Protein AF-A0A2R9VNG1-F1 (afdb_monomer_lite)

Organism: Vibrio parahaemolyticus (NCBI:txid670)

Radius of gyration: 11.71 Å; chains: 1; bounding box: 30×35×21 Å

Foldseek 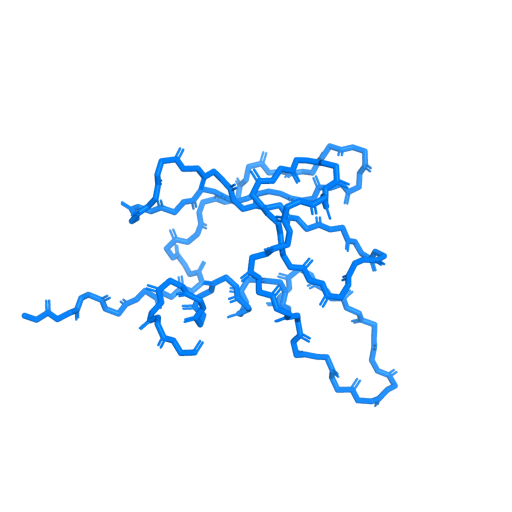3Di:
DPDQDDLVQWAWPDDDPQKTWTDHPVDPFIWIDHQVAQFIASDPVCPHGQWGFDDDPPDGDDPVSHSVRVSCSSSVD

Sequence (77 aa):
MMKVFTMDDLSYRGAHKGVHSWDHPASTTPYYWHPDWLHIAEDALGVHKTADLVVPEGETPTEEHAKEAIVKHINGE

Secondary structure (DSSP, 8-state):
-PPPP-GGG-EEEEEETTEEEEEETTEEEEEEE-TT-SEEESSTTS-SEEEE----TTPPP-HHHHHHHHHHHHHT-

Structure (mmCIF, N/CA/C/O backbone):
data_AF-A0A2R9VNG1-F1
#
_entry.id   AF-A0A2R9VNG1-F1
#
loop_
_atom_site.group_PDB
_atom_site.id
_atom_site.type_symbol
_atom_site.label_atom_id
_atom_site.label_alt_id
_atom_site.label_comp_id
_atom_site.label_asym_id
_atom_site.label_entity_id
_atom_site.label_seq_id
_atom_site.pdbx_PDB_ins_code
_atom_site.Cartn_x
_atom_site.Cartn_y
_atom_site.Cartn_z
_atom_site.occupancy
_atom_site.B_iso_or_equiv
_atom_site.auth_seq_id
_atom_site.auth_comp_id
_atom_site.auth_asym_id
_atom_site.auth_atom_id
_atom_site.pdbx_PDB_model_num
ATOM 1 N N . MET A 1 1 ? 13.799 -21.977 -6.914 1.00 47.34 1 MET A N 1
ATOM 2 C CA . MET A 1 1 ? 13.063 -21.665 -5.675 1.00 47.34 1 MET A CA 1
ATOM 3 C C . MET A 1 1 ? 12.435 -20.299 -5.885 1.00 47.34 1 MET A C 1
ATOM 5 O O . MET A 1 1 ? 13.194 -19.364 -6.109 1.00 47.34 1 MET A O 1
ATOM 9 N N . MET A 1 2 ? 11.107 -20.176 -5.932 1.00 62.69 2 MET A N 1
ATOM 10 C CA . MET A 1 2 ? 10.486 -18.847 -5.847 1.00 62.69 2 MET A CA 1
ATOM 11 C C . MET A 1 2 ? 10.7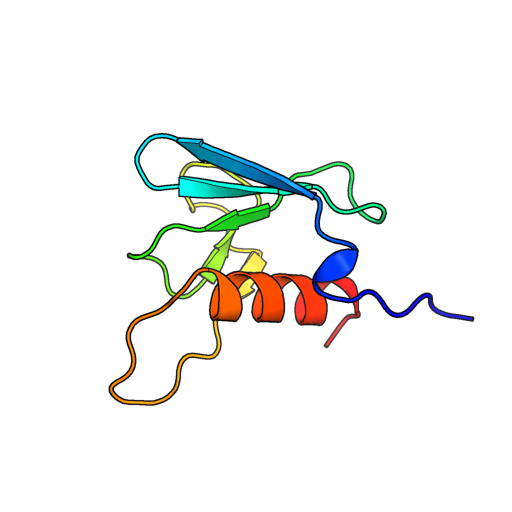33 -18.332 -4.428 1.00 62.69 2 MET A C 1
ATOM 13 O O . MET A 1 2 ? 10.567 -19.086 -3.467 1.00 62.69 2 MET A O 1
ATOM 17 N N . LYS A 1 3 ? 11.251 -17.110 -4.304 1.00 76.38 3 LYS A N 1
ATOM 18 C CA . LYS A 1 3 ? 11.463 -16.488 -2.999 1.00 76.38 3 LYS A CA 1
ATOM 19 C C . LYS A 1 3 ? 10.088 -16.071 -2.485 1.00 76.38 3 LYS A C 1
ATOM 21 O O . LYS A 1 3 ? 9.420 -15.297 -3.155 1.00 76.38 3 LYS A O 1
ATOM 26 N N . VAL A 1 4 ? 9.675 -16.637 -1.355 1.00 85.06 4 VAL A N 1
ATOM 27 C CA . VAL A 1 4 ? 8.462 -16.212 -0.652 1.00 85.06 4 VAL A CA 1
ATOM 28 C C . VAL A 1 4 ? 8.835 -14.995 0.176 1.00 85.06 4 VAL A C 1
ATOM 30 O O . VAL A 1 4 ? 9.793 -15.056 0.950 1.00 85.06 4 VAL A O 1
ATOM 33 N N . PHE A 1 5 ? 8.118 -13.900 -0.029 1.00 89.56 5 PHE A N 1
ATOM 34 C CA . PHE A 1 5 ? 8.303 -12.661 0.709 1.00 89.56 5 PHE A CA 1
ATOM 35 C C . PHE A 1 5 ? 7.304 -12.569 1.856 1.00 89.56 5 PHE A C 1
ATOM 37 O O . PHE A 1 5 ? 6.223 -13.158 1.812 1.00 89.56 5 PHE A O 1
ATOM 44 N N . THR A 1 6 ? 7.685 -11.833 2.891 1.00 92.12 6 THR A N 1
ATOM 45 C CA . THR A 1 6 ? 6.902 -11.625 4.107 1.00 92.12 6 THR A CA 1
ATOM 46 C C . THR A 1 6 ? 6.765 -10.134 4.398 1.00 92.12 6 THR A C 1
ATOM 48 O O . THR A 1 6 ? 7.396 -9.300 3.752 1.00 92.12 6 THR A O 1
ATOM 51 N N . MET A 1 7 ? 5.949 -9.770 5.389 1.00 90.94 7 MET A N 1
ATOM 52 C CA . MET A 1 7 ? 5.794 -8.361 5.773 1.00 90.94 7 MET A CA 1
ATOM 53 C C . MET A 1 7 ? 7.098 -7.746 6.300 1.00 90.94 7 MET A C 1
ATOM 55 O O . MET A 1 7 ? 7.282 -6.540 6.172 1.00 90.94 7 MET A O 1
ATOM 59 N N . ASP A 1 8 ? 8.004 -8.559 6.851 1.00 91.31 8 ASP A N 1
ATOM 60 C CA . ASP A 1 8 ? 9.334 -8.125 7.304 1.00 91.31 8 ASP A CA 1
ATOM 61 C C . ASP A 1 8 ? 10.259 -7.749 6.135 1.00 91.31 8 ASP A C 1
ATOM 63 O O . ASP A 1 8 ? 11.205 -6.984 6.311 1.00 91.31 8 ASP A O 1
ATOM 67 N N . ASP A 1 9 ? 9.979 -8.237 4.921 1.00 92.31 9 ASP A N 1
ATOM 68 C CA . ASP A 1 9 ? 10.718 -7.848 3.717 1.00 92.31 9 ASP A CA 1
ATOM 69 C C . ASP A 1 9 ? 10.295 -6.457 3.196 1.00 92.31 9 ASP A C 1
ATOM 71 O O . ASP A 1 9 ? 10.951 -5.903 2.308 1.00 92.31 9 ASP A O 1
ATOM 75 N N . LEU A 1 10 ? 9.217 -5.871 3.737 1.00 93.12 10 LEU A N 1
ATOM 76 C CA . LEU A 1 10 ? 8.748 -4.535 3.373 1.00 93.12 10 LEU A CA 1
ATOM 77 C C . LEU A 1 10 ? 9.483 -3.458 4.172 1.00 93.12 10 LEU A C 1
ATOM 79 O O . LEU A 1 10 ? 9.359 -3.341 5.391 1.00 93.12 10 LEU A O 1
ATOM 83 N N . SER A 1 11 ? 10.193 -2.589 3.461 1.00 94.69 11 SER A N 1
ATOM 84 C CA . SER A 1 11 ? 10.870 -1.440 4.060 1.00 94.69 11 SER A CA 1
ATOM 85 C C . SER A 1 11 ? 9.914 -0.255 4.128 1.00 94.69 11 SER A C 1
ATOM 87 O O . SER A 1 11 ? 9.633 0.388 3.117 1.00 94.69 11 SER A O 1
ATOM 89 N N . TYR A 1 12 ? 9.390 0.038 5.320 1.00 94.69 12 TYR A N 1
ATOM 90 C CA . TYR A 1 12 ? 8.477 1.164 5.509 1.00 94.69 12 TYR A CA 1
ATOM 91 C C . TYR A 1 12 ? 9.189 2.506 5.312 1.00 94.69 12 TYR A C 1
ATOM 93 O O . TYR A 1 12 ? 10.184 2.801 5.975 1.00 94.69 12 TYR A O 1
ATOM 101 N N . ARG A 1 13 ? 8.648 3.342 4.423 1.00 92.88 13 ARG A N 1
ATOM 102 C CA . ARG A 1 13 ? 9.208 4.658 4.075 1.00 92.88 13 ARG A CA 1
ATOM 103 C C . ARG A 1 13 ? 8.580 5.811 4.855 1.00 92.88 13 ARG A C 1
ATOM 105 O O . ARG A 1 13 ? 9.019 6.952 4.720 1.00 92.88 13 ARG A O 1
ATOM 112 N N . GLY A 1 14 ? 7.551 5.528 5.648 1.00 93.44 14 GLY A N 1
ATOM 113 C CA . GLY A 1 14 ? 6.736 6.535 6.315 1.00 93.44 14 GLY A CA 1
ATOM 114 C C . GLY A 1 14 ? 5.453 6.860 5.553 1.00 93.44 14 GLY A C 1
ATOM 115 O O . GLY A 1 14 ? 5.132 6.264 4.519 1.00 93.44 14 GLY A O 1
ATOM 116 N N . ALA A 1 15 ? 4.733 7.842 6.090 1.00 94.00 15 ALA A N 1
ATOM 117 C CA . ALA A 1 15 ? 3.492 8.347 5.530 1.00 94.00 15 ALA A CA 1
ATOM 118 C C . ALA A 1 15 ? 3.628 9.825 5.156 1.00 94.00 15 ALA A C 1
ATOM 120 O O . ALA A 1 15 ? 4.169 10.630 5.917 1.00 94.00 15 ALA A O 1
ATOM 121 N N . HIS A 1 16 ? 3.097 10.200 3.995 1.00 91.62 16 HIS A N 1
ATOM 122 C CA . HIS A 1 16 ? 3.040 11.584 3.542 1.00 91.62 16 HIS A CA 1
ATOM 123 C C . HIS A 1 16 ? 1.601 11.947 3.179 1.00 91.62 16 HIS A C 1
ATOM 125 O O . HIS A 1 16 ? 1.002 11.337 2.299 1.00 91.62 16 HIS A O 1
ATOM 131 N N . LYS A 1 17 ? 1.041 12.952 3.869 1.00 90.50 17 LYS A N 1
ATOM 132 C CA . LYS A 1 17 ? -0.379 13.344 3.754 1.00 90.50 17 LYS A CA 1
ATOM 133 C C . LYS A 1 17 ? -1.348 12.163 3.950 1.00 90.50 17 LYS A C 1
ATOM 135 O O . LYS A 1 17 ? -2.338 12.067 3.241 1.00 90.50 17 LYS A O 1
ATOM 140 N N . GLY A 1 18 ? -1.030 11.266 4.886 1.00 91.69 18 GLY A N 1
ATOM 141 C CA . GLY A 1 18 ? -1.823 10.065 5.179 1.00 91.69 18 GLY A CA 1
ATOM 142 C C . GLY A 1 18 ? -1.578 8.886 4.234 1.00 91.69 18 GLY A C 1
ATOM 143 O O . GLY A 1 18 ? -2.057 7.794 4.508 1.00 91.69 18 GLY A O 1
ATOM 144 N N . VAL A 1 19 ? -0.817 9.063 3.147 1.00 94.81 19 VAL A N 1
ATOM 145 C CA . VAL A 1 19 ? -0.459 7.966 2.237 1.00 94.81 19 VAL A CA 1
ATOM 146 C C . VAL A 1 19 ? 0.809 7.299 2.755 1.00 94.81 19 VAL A C 1
ATOM 148 O O . VAL A 1 19 ? 1.884 7.902 2.747 1.00 94.81 19 VAL A O 1
ATOM 151 N N . HIS A 1 20 ? 0.671 6.068 3.220 1.00 96.38 20 HIS A N 1
ATOM 152 C CA . HIS A 1 20 ? 1.743 5.186 3.656 1.00 96.38 20 HIS A CA 1
ATOM 153 C C . HIS A 1 20 ? 2.438 4.573 2.446 1.00 96.38 20 HIS A C 1
ATOM 155 O O . HIS A 1 20 ? 1.804 4.336 1.416 1.00 96.38 20 HIS A O 1
ATOM 161 N N . SER A 1 21 ? 3.743 4.321 2.561 1.00 95.31 21 SER A N 1
ATOM 162 C CA . SER A 1 21 ? 4.501 3.705 1.474 1.00 95.31 21 SER A CA 1
ATOM 163 C C . SER A 1 21 ? 5.567 2.724 1.944 1.00 95.31 21 SER A C 1
ATOM 165 O O . SER A 1 21 ? 6.178 2.908 3.001 1.00 95.31 21 SER A O 1
ATOM 167 N N . TRP A 1 22 ? 5.806 1.695 1.132 1.00 95.75 22 TRP A N 1
ATOM 168 C CA . TRP A 1 22 ? 6.786 0.640 1.391 1.00 95.75 22 TRP A CA 1
ATOM 169 C C . TRP A 1 22 ? 7.604 0.338 0.139 1.00 95.75 22 TRP A C 1
ATOM 171 O O . TRP A 1 22 ? 7.056 0.247 -0.958 1.00 95.75 22 TRP A O 1
ATOM 181 N N . ASP A 1 23 ? 8.908 0.146 0.318 1.00 94.12 23 ASP A N 1
ATOM 182 C CA . ASP A 1 23 ? 9.773 -0.460 -0.694 1.00 94.12 23 ASP A CA 1
ATOM 183 C C . ASP A 1 23 ? 9.830 -1.979 -0.488 1.00 94.12 23 ASP A C 1
ATOM 185 O O . ASP A 1 23 ? 9.679 -2.477 0.632 1.00 94.12 23 ASP A O 1
ATOM 189 N N . HIS A 1 24 ? 10.088 -2.720 -1.564 1.00 88.31 24 HIS A N 1
ATOM 190 C CA . HIS A 1 24 ? 10.209 -4.172 -1.522 1.00 88.31 24 HIS A CA 1
ATOM 191 C C . HIS A 1 24 ? 11.374 -4.652 -2.406 1.00 88.31 24 HIS A C 1
ATOM 193 O O . HIS A 1 24 ? 11.502 -4.178 -3.532 1.00 88.31 24 HIS A O 1
ATOM 199 N N . PRO A 1 25 ? 12.203 -5.627 -1.980 1.00 87.25 25 PRO A N 1
ATOM 200 C CA . PRO A 1 25 ? 13.365 -6.093 -2.747 1.00 87.25 25 PRO A CA 1
ATOM 201 C C . PRO A 1 25 ? 13.068 -6.664 -4.144 1.00 87.25 25 PRO A C 1
ATOM 203 O O . PRO A 1 25 ? 13.988 -6.779 -4.949 1.00 87.25 25 PRO A O 1
ATOM 206 N N . ALA A 1 26 ? 11.825 -7.053 -4.439 1.00 82.19 26 ALA A N 1
ATOM 207 C CA . ALA A 1 26 ? 11.432 -7.572 -5.757 1.00 82.19 26 ALA A CA 1
ATOM 208 C C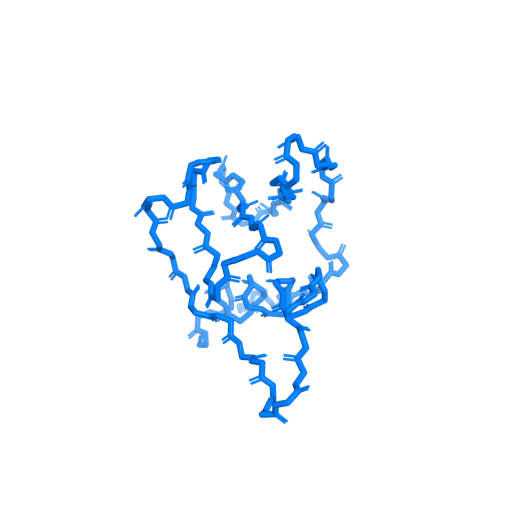 . ALA A 1 26 ? 10.932 -6.510 -6.748 1.00 82.19 26 ALA A C 1
ATOM 210 O O . ALA A 1 26 ? 10.743 -6.844 -7.914 1.00 82.19 26 ALA A O 1
ATOM 211 N N . SER A 1 27 ? 10.709 -5.264 -6.318 1.00 81.06 27 SER A N 1
ATOM 212 C CA . SER A 1 27 ? 10.206 -4.196 -7.189 1.00 81.06 27 SER A CA 1
ATOM 213 C C . SER A 1 27 ? 11.033 -2.926 -7.032 1.00 81.06 27 SER A C 1
ATOM 215 O O . SER A 1 27 ? 11.476 -2.576 -5.944 1.00 81.06 27 SER A O 1
ATOM 217 N N . THR A 1 28 ? 11.235 -2.207 -8.133 1.00 84.75 28 THR A N 1
ATOM 218 C CA . THR A 1 28 ? 11.824 -0.860 -8.107 1.00 84.75 28 THR A CA 1
ATOM 219 C C . THR A 1 28 ? 10.793 0.220 -7.789 1.00 84.75 28 THR A C 1
ATOM 221 O O . THR A 1 28 ? 11.171 1.362 -7.528 1.00 84.75 28 THR A O 1
ATOM 224 N N . THR A 1 29 ? 9.505 -0.122 -7.847 1.00 89.62 29 THR A N 1
ATOM 225 C CA . THR A 1 29 ? 8.397 0.796 -7.592 1.00 89.62 29 THR A CA 1
ATOM 226 C C . THR A 1 29 ? 7.876 0.574 -6.171 1.00 89.62 29 THR A C 1
ATOM 228 O O . THR A 1 29 ? 7.537 -0.562 -5.834 1.00 89.62 29 THR A O 1
ATOM 231 N N . PRO A 1 30 ? 7.814 1.620 -5.329 1.00 93.00 30 PRO A N 1
ATOM 232 C CA . PRO A 1 30 ? 7.193 1.530 -4.015 1.00 93.00 30 PRO A CA 1
ATOM 233 C C . PRO A 1 30 ? 5.687 1.293 -4.120 1.00 93.00 30 PRO A C 1
ATOM 235 O O . PRO A 1 30 ? 5.023 1.786 -5.032 1.00 93.00 30 PRO A O 1
ATOM 238 N N . TYR A 1 31 ? 5.151 0.606 -3.121 1.00 94.94 31 TYR A N 1
ATOM 239 C CA . TYR A 1 31 ? 3.715 0.471 -2.924 1.00 94.94 31 TYR A CA 1
ATOM 240 C C . TYR A 1 31 ? 3.199 1.582 -2.020 1.00 94.94 31 TYR A C 1
ATOM 242 O O . TYR A 1 31 ? 3.872 1.976 -1.065 1.00 94.94 31 TYR A 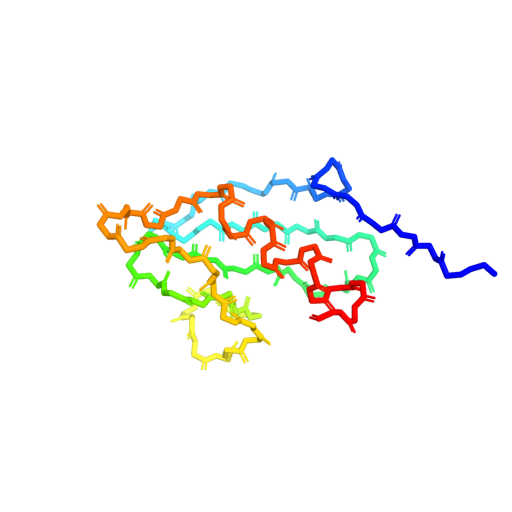O 1
ATOM 250 N N . TYR A 1 32 ? 1.990 2.049 -2.304 1.00 95.75 32 TYR A N 1
ATOM 251 C CA . TYR A 1 32 ? 1.303 3.125 -1.608 1.00 95.75 32 TYR A CA 1
ATOM 252 C C . TYR A 1 32 ? -0.075 2.675 -1.133 1.00 95.75 32 TYR A C 1
ATOM 254 O O . TYR A 1 32 ? -0.772 1.926 -1.819 1.00 95.75 32 TYR A O 1
ATOM 262 N N . TRP A 1 33 ? -0.492 3.175 0.025 1.00 96.75 33 TRP A N 1
ATOM 263 C CA . TRP A 1 33 ? -1.826 2.944 0.571 1.00 96.75 33 TRP A CA 1
ATOM 264 C C . TRP A 1 33 ? -2.263 4.103 1.476 1.00 96.75 33 TRP A C 1
ATOM 266 O O . TRP A 1 33 ? -1.439 4.693 2.169 1.00 96.75 33 TRP A O 1
ATOM 276 N N . HIS A 1 34 ? -3.557 4.416 1.499 1.00 95.81 34 HIS A N 1
ATOM 277 C CA . HIS A 1 34 ? -4.164 5.385 2.416 1.00 95.81 34 HIS A CA 1
ATOM 278 C C . HIS A 1 34 ? -5.244 4.688 3.255 1.00 95.81 34 HIS A C 1
ATOM 280 O O . HIS A 1 34 ? -5.946 3.843 2.705 1.00 95.81 34 HIS A O 1
ATOM 286 N N . PRO A 1 35 ? -5.492 5.095 4.514 1.00 94.00 35 PRO A N 1
ATOM 287 C CA . PRO A 1 35 ? -6.600 4.589 5.338 1.00 94.00 35 PRO A CA 1
ATOM 288 C C . PRO A 1 35 ? -8.004 4.681 4.720 1.00 94.00 35 PRO A C 1
ATOM 290 O O . PRO A 1 35 ? -8.916 3.988 5.151 1.00 94.00 35 PRO A O 1
ATOM 293 N N . ASP A 1 36 ? -8.185 5.518 3.700 1.00 92.81 36 ASP A N 1
ATOM 294 C CA . ASP A 1 36 ? -9.453 5.657 2.967 1.00 92.81 36 ASP A CA 1
ATOM 295 C C . ASP A 1 36 ? -9.513 4.761 1.717 1.00 92.81 36 ASP A C 1
ATOM 297 O O . ASP A 1 36 ? -10.500 4.772 0.982 1.00 92.81 36 ASP A O 1
ATOM 301 N N . TRP A 1 37 ? -8.446 4.012 1.423 1.00 93.12 37 TRP A N 1
ATOM 302 C CA . TRP A 1 37 ? -8.355 3.137 0.259 1.00 93.12 37 TRP A CA 1
ATOM 303 C C . TRP A 1 37 ? -8.526 1.678 0.676 1.00 93.12 37 TRP A C 1
ATOM 305 O O . TRP A 1 37 ? -7.901 1.193 1.619 1.00 93.12 37 TRP A O 1
ATOM 315 N N . LEU A 1 38 ? -9.331 0.952 -0.098 1.00 94.56 38 LEU A N 1
ATOM 316 C CA . LEU A 1 38 ? -9.474 -0.504 -0.010 1.00 94.56 38 LEU A CA 1
ATOM 317 C C . LEU A 1 38 ? -8.599 -1.218 -1.050 1.00 94.56 38 LEU A C 1
ATOM 319 O O . LEU A 1 38 ? -8.887 -2.340 -1.444 1.00 94.56 38 LEU A O 1
ATOM 323 N N . HIS A 1 39 ? -7.543 -0.559 -1.524 1.00 95.12 39 HIS A N 1
ATOM 324 C CA . HIS A 1 39 ? -6.586 -1.103 -2.485 1.00 95.12 39 HIS A CA 1
ATOM 325 C C . HIS A 1 39 ? -5.194 -0.503 -2.258 1.00 95.12 39 HIS A C 1
ATOM 327 O O . HIS A 1 39 ? -5.068 0.622 -1.769 1.00 95.12 39 HIS A O 1
ATOM 333 N N . ILE A 1 40 ? -4.157 -1.242 -2.641 1.00 94.50 40 ILE A N 1
ATOM 334 C CA . ILE A 1 40 ? -2.790 -0.731 -2.784 1.00 94.50 40 ILE A CA 1
ATOM 335 C C . ILE A 1 40 ? -2.597 -0.144 -4.185 1.00 94.50 40 ILE A C 1
ATOM 337 O O . ILE A 1 40 ? -3.266 -0.545 -5.145 1.00 94.50 40 ILE A O 1
ATOM 341 N N . ALA A 1 41 ? -1.672 0.799 -4.306 1.00 94.94 41 ALA A N 1
ATOM 342 C CA . ALA A 1 41 ? -1.335 1.443 -5.566 1.00 94.94 41 ALA A CA 1
ATOM 343 C C . ALA A 1 41 ? 0.176 1.558 -5.765 1.00 94.94 41 ALA A C 1
ATOM 345 O O . ALA A 1 41 ? 0.949 1.523 -4.810 1.00 94.94 41 ALA A O 1
ATOM 346 N N . GLU A 1 42 ? 0.589 1.763 -7.009 1.00 91.62 42 GLU A N 1
ATOM 347 C CA . GLU A 1 42 ? 1.983 2.040 -7.389 1.00 91.62 42 GLU A CA 1
ATOM 348 C C . GLU A 1 42 ? 2.290 3.544 -7.479 1.00 91.62 42 GLU A C 1
ATOM 350 O O . GLU A 1 42 ? 3.374 3.956 -7.893 1.00 91.62 42 GLU A O 1
ATOM 355 N N . ASP A 1 43 ? 1.341 4.387 -7.064 1.00 92.06 43 ASP A N 1
ATOM 356 C CA . ASP A 1 43 ? 1.493 5.834 -7.013 1.00 92.06 43 ASP A CA 1
ATOM 357 C C . ASP A 1 43 ? 0.866 6.449 -5.754 1.00 92.06 43 ASP A C 1
ATOM 359 O O . ASP A 1 43 ? -0.110 5.952 -5.190 1.00 92.06 43 ASP A O 1
ATOM 363 N N . ALA A 1 44 ? 1.408 7.593 -5.338 1.00 87.81 44 ALA A N 1
ATOM 364 C CA . ALA A 1 44 ? 0.977 8.288 -4.129 1.00 87.81 44 ALA A CA 1
ATOM 365 C C . ALA A 1 44 ? -0.425 8.926 -4.220 1.00 87.81 44 ALA A C 1
ATOM 367 O O . ALA A 1 44 ? -0.906 9.452 -3.220 1.00 87.81 44 ALA A O 1
ATOM 368 N N . LEU A 1 45 ? -1.070 8.937 -5.392 1.00 88.62 45 LEU A N 1
ATOM 369 C CA . LEU A 1 45 ? -2.443 9.418 -5.578 1.00 88.62 45 LEU A CA 1
ATOM 370 C C . LEU A 1 45 ? -3.468 8.276 -5.533 1.00 88.62 45 LEU A C 1
ATOM 372 O O . LEU A 1 45 ? -4.665 8.554 -5.467 1.00 88.62 45 LEU A O 1
ATOM 376 N N . GLY A 1 46 ? -3.023 7.016 -5.556 1.00 86.88 46 GLY A N 1
ATOM 377 C CA . GLY A 1 46 ? -3.902 5.852 -5.468 1.00 86.88 46 GLY A CA 1
ATOM 378 C C . GLY A 1 46 ? -4.674 5.558 -6.752 1.00 86.88 46 GLY A C 1
ATOM 379 O O . GLY A 1 46 ? -5.705 4.882 -6.697 1.00 86.88 46 GLY A O 1
ATOM 380 N N . VAL A 1 47 ? -4.224 6.101 -7.888 1.00 87.12 47 VAL A N 1
ATOM 381 C CA . VAL A 1 47 ? -4.932 6.042 -9.176 1.00 87.12 47 VAL A CA 1
ATOM 382 C C . VAL A 1 47 ? -4.644 4.727 -9.897 1.00 87.12 47 VAL A C 1
ATOM 384 O O . VAL A 1 47 ? -5.551 4.104 -10.453 1.00 87.12 47 VAL A O 1
ATOM 387 N N . HIS A 1 48 ? -3.393 4.284 -9.864 1.00 88.62 48 HIS A N 1
ATOM 388 C CA . HIS A 1 48 ? -2.923 3.034 -10.436 1.00 88.62 48 HIS A CA 1
ATOM 389 C C . HIS A 1 48 ? -3.059 1.925 -9.400 1.00 88.62 48 HIS A C 1
ATOM 391 O O . HIS A 1 48 ? -2.125 1.611 -8.666 1.00 88.62 48 HIS A O 1
ATOM 397 N N . LYS A 1 49 ? -4.270 1.367 -9.322 1.00 91.81 49 LYS A N 1
ATOM 398 C CA . LYS A 1 49 ? -4.585 0.247 -8.434 1.00 91.81 49 LYS A CA 1
ATOM 399 C C . LYS A 1 49 ? -3.798 -0.997 -8.831 1.00 91.81 49 LYS A C 1
ATOM 401 O O . LYS A 1 49 ? -3.776 -1.351 -10.009 1.00 91.81 49 LYS A O 1
ATOM 406 N N . THR A 1 50 ? -3.253 -1.682 -7.834 1.00 91.56 50 THR A N 1
ATOM 407 C CA . THR A 1 50 ? -2.391 -2.851 -8.045 1.00 91.56 50 THR A CA 1
ATOM 408 C C . THR A 1 50 ? -2.983 -4.124 -7.445 1.00 91.56 50 THR A C 1
ATOM 410 O O . THR A 1 50 ? -2.974 -5.167 -8.093 1.00 91.56 50 THR A O 1
ATOM 413 N N . ALA A 1 51 ? -3.544 -4.040 -6.239 1.00 92.56 51 ALA A N 1
ATOM 414 C CA . ALA A 1 51 ? -4.257 -5.138 -5.590 1.00 92.56 51 ALA A CA 1
ATOM 415 C C . ALA A 1 51 ? -5.268 -4.602 -4.570 1.00 92.56 51 ALA A C 1
ATOM 417 O O . ALA A 1 51 ? -5.067 -3.535 -3.986 1.00 92.56 51 ALA A O 1
ATOM 418 N N . ASP A 1 52 ? -6.349 -5.343 -4.357 1.00 94.25 52 ASP A N 1
ATOM 419 C CA . ASP A 1 52 ? -7.374 -5.011 -3.370 1.00 94.25 52 ASP A CA 1
ATOM 420 C C . ASP A 1 52 ? -6.938 -5.421 -1.954 1.00 94.25 52 ASP A C 1
ATOM 422 O O . ASP A 1 52 ? -6.236 -6.415 -1.754 1.00 94.25 52 ASP A O 1
ATOM 426 N N . LEU A 1 53 ? -7.363 -4.650 -0.953 1.00 94.12 53 LEU A N 1
ATOM 427 C CA . LEU A 1 53 ? -7.215 -5.026 0.448 1.00 94.12 53 LEU A CA 1
ATOM 428 C C . LEU A 1 53 ? -8.300 -6.033 0.826 1.00 94.12 53 LEU A C 1
ATOM 430 O O . LEU A 1 53 ? -9.478 -5.857 0.515 1.00 94.12 53 LEU A O 1
ATOM 434 N N . VAL A 1 54 ? -7.907 -7.045 1.592 1.00 91.00 54 VAL A N 1
ATOM 435 C CA . VAL A 1 54 ? -8.849 -7.938 2.266 1.00 91.00 54 VAL A CA 1
ATOM 436 C C . VAL A 1 54 ? -9.086 -7.383 3.662 1.00 91.00 54 VAL A C 1
ATOM 438 O O . VAL A 1 54 ? -8.217 -7.486 4.520 1.00 91.00 54 VAL A O 1
ATOM 441 N N . VAL A 1 55 ? -10.252 -6.774 3.871 1.00 90.88 55 VAL A N 1
ATOM 442 C CA . VAL A 1 55 ? -10.671 -6.227 5.168 1.00 90.88 55 VAL A CA 1
ATOM 443 C C . VAL A 1 55 ? -11.943 -6.953 5.594 1.00 90.88 55 VAL A C 1
ATOM 445 O O . VAL A 1 55 ? -12.906 -6.961 4.819 1.00 90.88 55 VAL A O 1
ATOM 448 N N . PRO A 1 56 ? -11.974 -7.587 6.777 1.00 89.56 56 PRO A N 1
ATOM 449 C CA . PRO A 1 56 ? -13.177 -8.239 7.277 1.00 89.56 56 PRO A CA 1
ATOM 450 C C . PRO A 1 56 ? -14.346 -7.263 7.451 1.00 89.56 56 PRO A C 1
ATOM 452 O O . PRO A 1 56 ? -14.168 -6.068 7.700 1.00 89.56 56 PRO A O 1
ATOM 455 N N . GLU A 1 57 ? -15.571 -7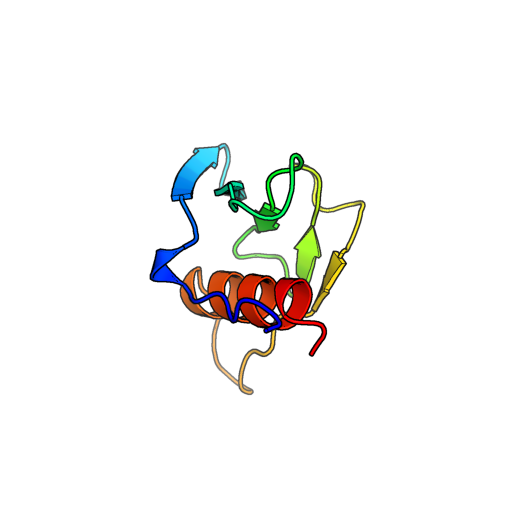.775 7.327 1.00 87.88 57 GLU A N 1
ATOM 456 C CA . GLU A 1 57 ? -16.769 -6.949 7.475 1.00 87.88 57 GLU A CA 1
ATOM 457 C C . GLU A 1 57 ? -16.838 -6.312 8.870 1.00 87.88 57 GLU A C 1
ATOM 459 O O . GLU A 1 57 ? -16.805 -6.996 9.892 1.00 87.88 57 GLU A O 1
ATOM 464 N N . GLY A 1 58 ? -16.972 -4.984 8.901 1.00 88.56 58 GLY A N 1
ATOM 465 C CA . GLY A 1 58 ? -17.041 -4.202 10.136 1.00 88.56 58 GLY A CA 1
ATOM 466 C C . GLY A 1 58 ? -15.688 -3.728 10.674 1.00 88.56 58 GLY A C 1
ATOM 467 O O . GLY A 1 58 ? -15.679 -2.971 11.644 1.00 88.56 58 GLY A O 1
ATOM 468 N N . GLU A 1 59 ? -14.571 -4.104 10.046 1.00 90.56 59 GLU A N 1
ATOM 469 C CA . GLU A 1 59 ? -13.244 -3.593 10.393 1.00 90.56 59 GLU A CA 1
ATOM 470 C C . GLU A 1 59 ? -12.837 -2.392 9.535 1.00 90.56 59 GLU A C 1
ATOM 472 O O . GLU A 1 59 ? -13.271 -2.212 8.395 1.00 90.56 59 GLU A O 1
ATOM 477 N N . THR A 1 60 ? -11.986 -1.538 10.102 1.00 91.44 60 THR A N 1
ATOM 478 C CA . THR A 1 60 ? -11.363 -0.433 9.371 1.00 91.44 60 THR A CA 1
ATOM 479 C C . THR A 1 60 ? -10.075 -0.914 8.710 1.00 91.44 60 THR A C 1
ATOM 481 O O . THR A 1 60 ? -9.295 -1.606 9.368 1.00 91.44 60 THR A O 1
ATOM 484 N N . PRO A 1 61 ? -9.794 -0.523 7.457 1.00 93.56 61 PRO A N 1
ATOM 485 C CA . PRO A 1 61 ? -8.542 -0.876 6.800 1.00 93.56 61 PRO A CA 1
ATOM 486 C C . PRO A 1 61 ? -7.354 -0.293 7.585 1.00 93.56 61 PRO A C 1
ATOM 488 O O . PRO A 1 61 ? -7.398 0.834 8.082 1.00 93.56 61 PRO A O 1
ATOM 491 N N . THR A 1 62 ? -6.286 -1.077 7.716 1.00 95.38 62 THR A N 1
ATOM 492 C CA . THR A 1 62 ? -5.094 -0.727 8.505 1.00 95.38 62 THR A CA 1
ATOM 493 C C . THR A 1 62 ? -3.830 -0.936 7.680 1.00 95.38 62 THR A C 1
ATOM 495 O O . THR A 1 62 ? -3.849 -1.595 6.640 1.00 95.38 62 THR A O 1
ATOM 498 N N . GLU A 1 63 ? -2.703 -0.421 8.177 1.00 94.50 63 GLU A N 1
ATOM 499 C CA . GLU A 1 63 ? -1.392 -0.675 7.571 1.00 94.50 63 GLU A CA 1
ATOM 500 C C . GLU A 1 63 ? -1.070 -2.173 7.481 1.00 94.50 63 GLU A C 1
ATOM 502 O O . GLU A 1 63 ? -0.355 -2.585 6.574 1.00 94.50 63 GLU A O 1
ATOM 507 N N . GLU A 1 64 ? -1.578 -2.991 8.405 1.00 94.50 64 GLU A N 1
ATOM 508 C CA . GLU A 1 64 ? -1.370 -4.441 8.391 1.00 94.50 64 GLU A CA 1
ATOM 509 C C . GLU A 1 64 ? -2.100 -5.092 7.212 1.00 94.50 64 GLU A C 1
ATOM 511 O O . GLU A 1 64 ? -1.461 -5.771 6.410 1.00 94.50 64 GLU A O 1
ATOM 516 N N . HIS A 1 65 ? -3.377 -4.751 7.007 1.00 95.31 65 HIS A N 1
ATOM 517 C CA . HIS A 1 65 ? -4.144 -5.188 5.836 1.00 95.31 65 HIS A CA 1
ATOM 518 C C . HIS A 1 65 ? -3.472 -4.774 4.515 1.00 95.31 65 HIS A C 1
ATOM 520 O O . HIS A 1 65 ? -3.455 -5.535 3.546 1.00 95.31 65 HIS A O 1
ATOM 526 N N . ALA A 1 66 ? -2.887 -3.572 4.469 1.00 95.31 66 ALA A N 1
ATOM 527 C CA . ALA A 1 66 ? -2.150 -3.101 3.301 1.00 95.31 66 ALA A CA 1
ATOM 528 C C . ALA A 1 66 ? -0.866 -3.911 3.061 1.00 95.31 66 ALA A C 1
ATOM 530 O O . ALA A 1 66 ? -0.621 -4.343 1.936 1.00 95.31 66 ALA A O 1
ATOM 531 N N . LYS A 1 67 ? -0.062 -4.166 4.104 1.00 94.88 67 LYS A N 1
ATOM 532 C CA . LYS A 1 67 ? 1.145 -5.007 4.004 1.00 94.88 67 LYS A CA 1
ATOM 533 C C . LYS A 1 67 ? 0.805 -6.423 3.556 1.00 94.88 67 LYS A C 1
ATOM 535 O O . LYS A 1 67 ? 1.502 -6.961 2.702 1.00 94.88 67 LYS A O 1
ATOM 540 N N . GLU A 1 68 ? -0.269 -7.007 4.081 1.00 94.81 68 GLU A N 1
ATOM 541 C CA . GLU A 1 68 ? -0.768 -8.312 3.643 1.00 94.81 68 GLU A CA 1
ATOM 542 C C . GLU A 1 68 ? -1.122 -8.326 2.158 1.00 94.81 68 GLU A C 1
ATOM 544 O O . GLU A 1 68 ? -0.709 -9.237 1.440 1.00 94.81 68 GLU A O 1
ATOM 549 N N . ALA A 1 69 ? -1.848 -7.310 1.683 1.00 94.62 69 ALA A N 1
ATOM 550 C CA . ALA A 1 69 ? -2.201 -7.183 0.272 1.00 94.62 69 ALA A CA 1
ATOM 551 C C . ALA A 1 69 ? -0.955 -7.052 -0.620 1.00 94.62 69 ALA A C 1
ATOM 553 O O . ALA A 1 69 ? -0.870 -7.721 -1.649 1.00 94.62 69 ALA A O 1
ATOM 554 N N . ILE A 1 70 ? 0.042 -6.259 -0.201 1.00 93.88 70 ILE A N 1
ATOM 555 C CA . ILE A 1 70 ? 1.327 -6.151 -0.908 1.00 93.88 70 ILE A CA 1
ATOM 556 C C . ILE A 1 70 ? 2.011 -7.517 -0.967 1.00 93.88 70 ILE A C 1
ATOM 558 O O . ILE A 1 70 ? 2.409 -7.935 -2.049 1.00 93.88 70 ILE A O 1
ATOM 562 N N . VAL A 1 71 ? 2.133 -8.216 0.168 1.00 93.50 71 VAL A N 1
ATOM 563 C CA . VAL A 1 71 ? 2.827 -9.510 0.265 1.00 93.50 71 VAL A CA 1
ATOM 564 C C . VAL A 1 71 ? 2.167 -10.584 -0.602 1.00 93.50 71 VAL A C 1
ATOM 566 O O . VAL A 1 71 ? 2.865 -11.322 -1.295 1.00 93.50 71 VAL A O 1
ATOM 569 N N . LYS A 1 72 ? 0.834 -10.656 -0.616 1.00 92.44 72 LYS A N 1
ATOM 570 C CA . LYS A 1 72 ? 0.104 -11.568 -1.510 1.00 92.44 72 LYS A CA 1
ATOM 571 C C . LYS A 1 72 ? 0.374 -11.232 -2.974 1.00 92.44 72 LYS A C 1
ATOM 573 O O . LYS A 1 72 ? 0.805 -12.096 -3.734 1.00 92.44 72 LYS A O 1
ATOM 578 N N . HIS A 1 73 ? 0.262 -9.952 -3.332 1.00 92.00 73 HIS A N 1
ATOM 579 C CA . HIS A 1 73 ? 0.499 -9.483 -4.693 1.00 92.00 73 HIS A CA 1
ATOM 580 C C . HIS A 1 73 ? 1.912 -9.823 -5.206 1.00 92.00 73 HIS A C 1
ATOM 582 O O . HIS A 1 73 ? 2.0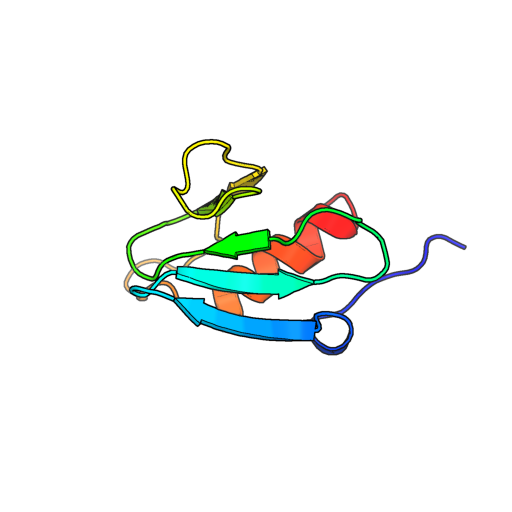56 -10.373 -6.297 1.00 92.00 73 HIS A O 1
ATOM 588 N N . ILE A 1 74 ? 2.964 -9.555 -4.423 1.00 90.44 74 ILE A N 1
ATOM 589 C CA . ILE A 1 74 ? 4.358 -9.856 -4.817 1.00 90.44 74 ILE A CA 1
ATOM 590 C C . ILE A 1 74 ? 4.660 -11.358 -4.878 1.00 90.44 74 ILE A C 1
ATOM 592 O O . ILE A 1 74 ? 5.562 -11.767 -5.611 1.00 90.44 74 ILE A O 1
ATOM 596 N N . ASN A 1 75 ? 3.930 -12.175 -4.115 1.00 90.88 75 ASN A N 1
ATOM 597 C CA . ASN A 1 75 ? 4.037 -13.631 -4.157 1.00 90.88 75 ASN A CA 1
ATOM 598 C C . ASN A 1 75 ? 3.197 -14.242 -5.296 1.00 90.88 75 ASN A C 1
ATOM 600 O O . ASN A 1 75 ? 3.339 -15.432 -5.576 1.00 90.88 75 ASN A O 1
ATOM 604 N N . GLY A 1 76 ? 2.395 -13.432 -6.001 1.00 84.12 76 GLY A N 1
ATOM 605 C CA . GLY A 1 76 ? 1.552 -13.860 -7.118 1.00 84.12 76 GLY A CA 1
ATOM 606 C C . GLY A 1 76 ? 0.260 -14.561 -6.691 1.00 84.12 76 GLY A C 1
ATOM 607 O O . GLY A 1 76 ? -0.241 -15.393 -7.449 1.00 84.12 76 GLY A O 1
ATOM 608 N N . GLU A 1 77 ? -0.233 -14.257 -5.489 1.00 65.44 77 GLU A N 1
ATOM 609 C CA . GLU A 1 77 ? -1.484 -14.775 -4.915 1.00 65.44 77 GLU A CA 1
ATOM 610 C C . GLU A 1 77 ? -2.675 -13.838 -5.143 1.00 65.44 77 GLU A C 1
ATOM 612 O O . GLU A 1 77 ? -2.501 -12.601 -5.025 1.00 65.44 77 GLU A O 1
#

pLDDT: mean 90.41, std 7.59, range [47.34, 96.75]